Protein AF-A0A4V3CYM8-F1 (afdb_monomer_lite)

Structure (mmCIF, N/CA/C/O backbone):
data_AF-A0A4V3CYM8-F1
#
_entry.id   AF-A0A4V3CYM8-F1
#
loop_
_atom_site.group_PDB
_atom_site.id
_atom_site.type_symbol
_atom_site.label_atom_id
_atom_site.label_alt_id
_atom_site.label_comp_id
_atom_site.label_asym_id
_atom_site.label_entity_id
_atom_site.label_seq_id
_atom_site.pdbx_PDB_ins_code
_atom_site.Cartn_x
_atom_site.Cartn_y
_atom_site.Cartn_z
_atom_site.occupancy
_atom_site.B_iso_or_equiv
_atom_site.auth_seq_id
_atom_site.auth_comp_id
_atom_site.auth_asym_id
_atom_site.auth_atom_id
_atom_site.pdbx_PDB_model_num
ATOM 1 N N . MET A 1 1 ? 20.707 -4.426 -44.016 1.00 40.53 1 MET A N 1
ATOM 2 C CA . MET A 1 1 ? 20.183 -5.258 -42.914 1.00 40.53 1 MET A CA 1
ATOM 3 C C . MET A 1 1 ? 19.432 -4.341 -41.969 1.00 40.53 1 MET A C 1
ATOM 5 O O . MET A 1 1 ? 20.040 -3.649 -41.166 1.00 40.53 1 MET A O 1
ATOM 9 N N . THR A 1 2 ? 18.125 -4.233 -42.170 1.00 51.38 2 THR A N 1
ATOM 10 C CA . THR A 1 2 ? 17.231 -3.358 -41.408 1.00 51.38 2 THR A CA 1
ATOM 11 C C . THR A 1 2 ? 16.756 -4.154 -40.200 1.00 51.38 2 THR A C 1
ATOM 13 O O . THR A 1 2 ? 15.925 -5.044 -40.339 1.00 51.38 2 THR A O 1
ATOM 16 N N . GLY A 1 3 ? 17.343 -3.923 -39.031 1.00 47.12 3 GLY A N 1
ATOM 17 C CA . GLY A 1 3 ? 17.035 -4.721 -37.849 1.00 47.12 3 GLY A CA 1
ATOM 18 C C . GLY A 1 3 ? 17.467 -4.001 -36.591 1.00 47.12 3 GLY A C 1
ATOM 19 O O . GLY A 1 3 ? 18.614 -4.102 -36.178 1.00 47.12 3 GLY A O 1
ATOM 20 N N . GLY A 1 4 ? 16.545 -3.241 -36.016 1.00 45.97 4 GLY A N 1
ATOM 21 C CA . GLY A 1 4 ? 16.790 -2.535 -34.768 1.00 45.97 4 GLY A CA 1
ATOM 22 C C . GLY A 1 4 ? 15.855 -1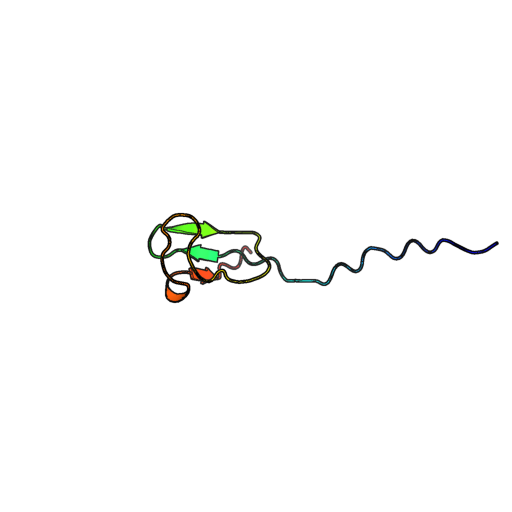.358 -34.568 1.00 45.97 4 GLY A C 1
ATOM 23 O O . GLY A 1 4 ? 16.301 -0.301 -34.138 1.00 45.97 4 GLY A O 1
ATOM 24 N N . TYR A 1 5 ? 14.566 -1.509 -34.889 1.00 48.59 5 TYR A N 1
ATOM 25 C CA . TYR A 1 5 ? 13.567 -0.665 -34.246 1.00 48.59 5 TYR A CA 1
ATOM 26 C C . TYR A 1 5 ? 13.642 -1.007 -32.761 1.00 48.59 5 TYR A C 1
ATOM 28 O O . TYR A 1 5 ? 13.107 -2.026 -32.327 1.00 48.59 5 TYR A O 1
ATOM 36 N N . SER A 1 6 ? 14.381 -0.198 -32.005 1.00 48.97 6 SER A N 1
ATOM 37 C CA . SER A 1 6 ? 14.297 -0.157 -30.554 1.00 48.97 6 SER A CA 1
ATOM 38 C C . SER A 1 6 ? 12.856 0.194 -30.233 1.00 48.97 6 SER A C 1
ATOM 40 O O . SER A 1 6 ? 12.476 1.362 -30.233 1.00 48.97 6 SER A O 1
ATOM 42 N N . ILE A 1 7 ? 12.034 -0.841 -30.065 1.00 58.44 7 ILE A N 1
ATOM 43 C CA . ILE A 1 7 ? 10.693 -0.748 -29.512 1.00 58.44 7 ILE A CA 1
ATOM 44 C C . ILE A 1 7 ? 10.884 0.082 -28.237 1.00 58.44 7 ILE A C 1
ATOM 46 O O . ILE A 1 7 ? 11.592 -0.393 -27.340 1.00 58.44 7 ILE A O 1
ATOM 50 N N . PRO A 1 8 ? 10.374 1.330 -28.144 1.00 57.41 8 PRO A N 1
ATOM 51 C CA . PRO A 1 8 ? 10.409 2.019 -26.865 1.00 57.41 8 PRO A CA 1
ATOM 52 C C . PRO A 1 8 ? 9.732 1.060 -25.893 1.00 57.41 8 PRO A C 1
ATOM 54 O O . PRO A 1 8 ? 8.751 0.431 -26.300 1.00 57.41 8 PRO A O 1
ATOM 57 N N . PRO A 1 9 ? 10.236 0.855 -24.665 1.00 53.69 9 PRO A N 1
ATOM 58 C CA . PRO A 1 9 ? 9.504 0.051 -23.714 1.00 53.69 9 PRO A CA 1
ATOM 59 C C . PRO A 1 9 ? 8.153 0.741 -23.551 1.00 53.69 9 PRO A C 1
ATOM 61 O O . PRO A 1 9 ? 8.031 1.728 -22.830 1.00 53.69 9 PRO A O 1
ATOM 64 N N . GLY A 1 10 ? 7.148 0.236 -24.267 1.00 50.03 10 GLY A N 1
ATOM 65 C CA . GLY A 1 10 ? 5.740 0.497 -24.073 1.00 50.03 10 GLY A CA 1
ATOM 66 C C . GLY A 1 10 ? 5.413 -0.120 -22.733 1.00 50.03 10 GLY A C 1
ATOM 67 O O . GLY A 1 10 ? 4.799 -1.177 -22.641 1.00 50.03 10 GLY A O 1
ATOM 68 N N . ARG A 1 11 ? 5.956 0.480 -21.675 1.00 52.94 11 ARG A N 1
ATOM 69 C CA . ARG A 1 11 ? 5.681 0.136 -20.301 1.00 52.94 11 ARG A CA 1
ATOM 70 C C . ARG A 1 11 ? 4.301 0.697 -20.062 1.00 52.94 11 ARG A C 1
ATOM 72 O O . ARG A 1 11 ? 4.132 1.891 -19.844 1.00 52.94 11 ARG A O 1
ATOM 79 N N . SER A 1 12 ? 3.332 -0.196 -20.224 1.00 54.56 12 SER A N 1
ATOM 80 C CA . SER A 1 12 ? 1.963 -0.123 -19.743 1.00 54.56 12 SER A CA 1
ATOM 81 C C . SER A 1 12 ? 1.793 1.005 -18.731 1.00 54.56 12 SER A C 1
ATOM 83 O O . SER A 1 12 ? 2.382 0.943 -17.653 1.00 54.56 12 SER A O 1
ATOM 85 N N . HIS A 1 13 ? 1.010 2.025 -19.090 1.00 54.50 13 HIS A N 1
ATOM 86 C CA . HIS A 1 13 ? 0.616 3.138 -18.224 1.00 54.50 13 HIS A CA 1
ATOM 87 C C . HIS A 1 13 ? -0.204 2.618 -17.024 1.00 54.50 13 HIS A C 1
ATOM 89 O O . HIS A 1 13 ? -1.407 2.856 -16.911 1.00 54.50 13 HIS A O 1
ATOM 95 N N . GLY A 1 14 ? 0.412 1.866 -16.114 1.00 59.62 14 GLY A N 1
ATOM 96 C CA . GLY A 1 14 ? -0.122 1.683 -14.779 1.00 59.62 14 GLY A CA 1
ATOM 97 C C . GLY A 1 14 ? -0.024 3.044 -14.120 1.00 59.62 14 GLY A C 1
ATOM 98 O O . GLY A 1 14 ? 1.076 3.443 -13.759 1.00 59.62 14 GLY A O 1
ATOM 99 N N . ARG A 1 15 ? -1.141 3.782 -14.054 1.00 70.31 15 ARG A N 1
ATOM 100 C CA . ARG A 1 15 ? -1.191 5.083 -13.377 1.00 70.31 15 ARG A CA 1
ATOM 101 C C . ARG A 1 15 ? -0.534 4.920 -12.011 1.00 70.31 15 ARG A C 1
ATOM 103 O O . ARG A 1 15 ? -1.002 4.102 -11.219 1.00 70.31 15 ARG A O 1
ATOM 110 N N . GLU A 1 16 ? 0.552 5.645 -11.775 1.00 81.25 16 GLU A N 1
ATOM 111 C CA . GLU A 1 16 ? 1.197 5.674 -10.471 1.00 81.25 16 GLU A CA 1
ATOM 112 C C . GLU A 1 16 ? 0.171 6.192 -9.468 1.00 81.25 16 GLU A C 1
ATOM 114 O O . GLU A 1 16 ? -0.390 7.277 -9.623 1.00 81.25 16 GLU A O 1
ATOM 119 N N . LEU A 1 17 ? -0.154 5.362 -8.481 1.00 83.12 17 LEU A N 1
ATOM 120 C CA . LEU A 1 17 ? -1.073 5.725 -7.420 1.00 83.12 17 LEU A CA 1
ATOM 121 C C . LEU A 1 17 ? -0.249 6.147 -6.217 1.00 83.12 17 LEU A C 1
ATOM 123 O O . LEU A 1 17 ? 0.655 5.433 -5.779 1.00 83.12 17 LEU A O 1
ATOM 127 N N . TYR A 1 18 ? -0.626 7.279 -5.648 1.00 89.25 18 TYR A N 1
ATOM 128 C CA . TYR A 1 18 ? -0.249 7.632 -4.295 1.00 89.25 18 TYR A CA 1
ATOM 129 C C . TYR A 1 18 ? -1.426 7.300 -3.395 1.00 89.25 18 TYR A C 1
ATOM 131 O O . TYR A 1 18 ? -2.590 7.495 -3.749 1.00 89.25 18 TYR A O 1
ATOM 139 N N . LEU A 1 19 ? -1.131 6.724 -2.243 1.00 91.69 19 LEU A N 1
ATOM 140 C CA . LEU A 1 19 ? -2.110 6.385 -1.228 1.00 91.69 19 LEU A CA 1
ATOM 141 C C . LEU A 1 19 ? -1.718 7.087 0.061 1.00 91.69 19 LEU A C 1
ATOM 143 O O . LEU A 1 19 ? -0.544 7.336 0.299 1.00 91.69 19 LEU A O 1
ATOM 147 N N . ARG A 1 20 ? -2.684 7.357 0.925 1.00 93.69 20 ARG A N 1
ATOM 148 C CA . ARG A 1 20 ? -2.444 7.836 2.278 1.00 93.69 20 ARG A CA 1
ATOM 149 C C . ARG A 1 20 ? -3.204 6.966 3.251 1.00 93.69 20 ARG A C 1
ATOM 151 O O . ARG A 1 20 ? -4.404 6.739 3.088 1.00 93.69 20 ARG A O 1
ATOM 158 N N . CYS A 1 21 ? -2.498 6.460 4.250 1.00 93.88 21 CYS A N 1
ATOM 159 C CA . CYS A 1 21 ? -3.113 5.701 5.319 1.00 93.88 21 CYS A CA 1
ATOM 160 C C . CYS A 1 21 ? -3.792 6.660 6.299 1.00 93.88 21 CYS A C 1
ATOM 162 O O . CYS A 1 21 ? -3.139 7.538 6.850 1.00 93.88 21 CYS A O 1
ATOM 164 N N . ARG A 1 22 ? -5.091 6.495 6.545 1.00 93.69 22 ARG A N 1
ATOM 165 C CA . ARG A 1 22 ? -5.837 7.297 7.525 1.00 93.69 22 ARG A CA 1
ATOM 166 C C . ARG A 1 22 ? -5.440 6.983 8.966 1.00 93.69 22 ARG A C 1
ATOM 168 O O . ARG A 1 22 ? -5.399 7.897 9.777 1.00 93.69 22 ARG A O 1
ATOM 175 N N . ALA A 1 23 ? -5.067 5.737 9.255 1.00 93.00 23 ALA A N 1
ATOM 176 C CA . ALA A 1 23 ? -4.688 5.309 10.601 1.00 93.00 23 ALA A CA 1
ATOM 177 C C . ALA A 1 23 ? -3.363 5.919 11.100 1.00 93.00 23 ALA A C 1
ATOM 179 O O . ALA A 1 23 ? -3.242 6.220 12.281 1.00 93.00 23 ALA A O 1
ATOM 180 N N . CYS A 1 24 ? -2.362 6.097 10.227 1.00 93.38 24 CYS A N 1
ATOM 181 C CA . CYS A 1 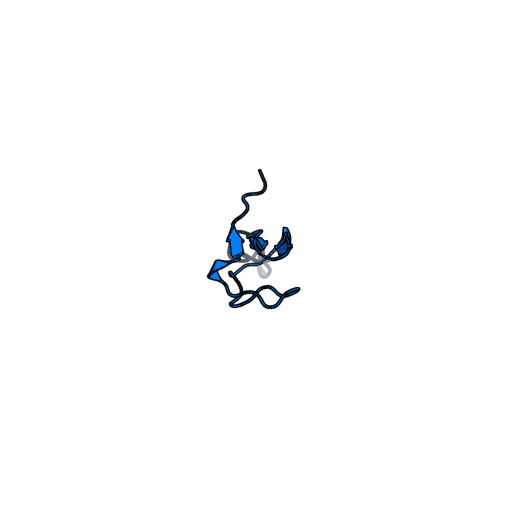24 ? -1.047 6.644 10.607 1.00 93.38 24 CYS A CA 1
ATOM 182 C C . CYS A 1 24 ? -0.631 7.898 9.826 1.00 93.38 24 CYS A C 1
ATOM 184 O O . CYS A 1 24 ? 0.507 8.335 9.944 1.00 93.38 24 CYS A O 1
ATOM 186 N N . ALA A 1 25 ? -1.527 8.448 9.001 1.00 91.25 25 ALA A N 1
ATOM 187 C CA . ALA A 1 25 ? -1.306 9.595 8.117 1.00 91.25 25 ALA A CA 1
ATOM 188 C C . ALA A 1 25 ? -0.178 9.451 7.069 1.00 91.25 25 ALA A C 1
ATOM 190 O O . ALA A 1 25 ? 0.052 10.411 6.331 1.00 91.25 25 ALA A O 1
ATOM 191 N N . GLU A 1 26 ? 0.462 8.280 6.962 1.00 91.69 26 GLU A N 1
ATOM 192 C CA . GLU A 1 26 ? 1.599 8.012 6.070 1.00 91.69 26 GLU A CA 1
ATOM 193 C C . GLU A 1 26 ? 1.203 7.994 4.588 1.00 91.69 26 GLU A C 1
ATOM 195 O O . GLU A 1 26 ? 0.194 7.382 4.217 1.00 91.69 26 GLU A O 1
ATOM 200 N N . GLU A 1 27 ? 2.039 8.590 3.737 1.00 90.69 27 GLU A N 1
ATOM 201 C CA . GLU A 1 27 ? 1.931 8.490 2.280 1.00 90.69 27 GLU A CA 1
ATOM 202 C C . GLU A 1 27 ? 2.665 7.246 1.750 1.00 90.69 27 GLU A C 1
ATOM 204 O O . GLU A 1 27 ? 3.829 6.986 2.041 1.00 90.69 27 GLU A O 1
ATOM 209 N N . ILE A 1 28 ? 1.971 6.459 0.934 1.00 87.81 28 ILE A N 1
ATOM 210 C CA . ILE A 1 28 ? 2.441 5.207 0.34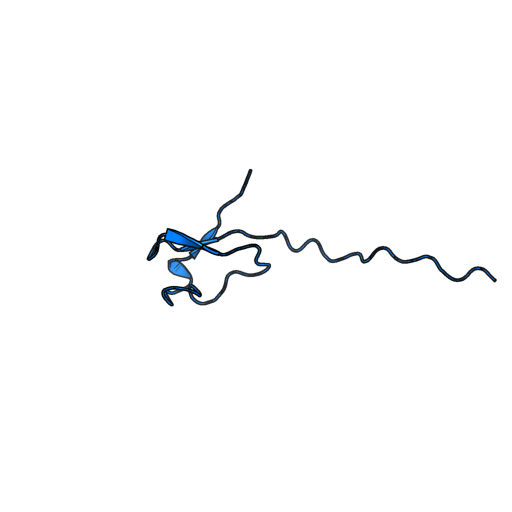7 1.00 87.81 28 ILE A CA 1
ATOM 211 C C . ILE A 1 28 ? 2.371 5.368 -1.168 1.00 87.81 28 ILE A C 1
ATOM 213 O O . ILE A 1 28 ? 1.288 5.365 -1.756 1.00 87.81 28 ILE A O 1
ATOM 217 N N . GLY A 1 29 ? 3.521 5.513 -1.813 1.00 85.94 29 GLY A N 1
ATOM 218 C CA . GLY A 1 29 ? 3.601 5.664 -3.260 1.00 85.94 29 GLY A CA 1
ATOM 219 C C . GLY A 1 29 ? 5.014 6.002 -3.739 1.00 85.94 29 GLY A C 1
ATOM 220 O O . GLY A 1 29 ? 5.857 6.359 -2.915 1.00 85.94 29 GLY A O 1
ATOM 221 N N . PRO A 1 30 ? 5.273 5.908 -5.054 1.00 84.94 30 PRO A N 1
ATOM 222 C CA . PRO A 1 30 ? 4.342 5.469 -6.099 1.00 84.94 30 PRO A CA 1
ATOM 223 C C . PRO A 1 30 ? 4.087 3.952 -6.053 1.00 84.94 30 PRO A C 1
ATOM 225 O O . PRO A 1 30 ? 5.009 3.151 -5.910 1.00 84.94 30 PRO A O 1
ATOM 228 N N . VAL A 1 31 ? 2.820 3.539 -6.162 1.00 84.19 31 VAL A N 1
ATOM 229 C CA . VAL A 1 31 ? 2.423 2.124 -6.253 1.00 84.19 31 VAL A CA 1
ATOM 230 C C . VAL A 1 31 ? 1.506 1.882 -7.448 1.00 84.19 31 VAL A C 1
ATOM 232 O O . VAL A 1 31 ? 0.666 2.707 -7.789 1.00 84.19 31 VAL A O 1
ATOM 235 N N . PHE A 1 32 ? 1.613 0.707 -8.068 1.00 82.19 32 PHE A N 1
ATOM 236 C CA . PHE A 1 32 ? 0.753 0.318 -9.197 1.00 82.19 32 PHE A CA 1
ATOM 237 C C . PHE A 1 32 ? -0.562 -0.341 -8.756 1.00 82.19 32 PHE A C 1
ATOM 239 O O . PHE A 1 32 ? -1.503 -0.473 -9.538 1.00 82.19 32 PHE A O 1
ATOM 246 N N . ARG A 1 33 ? -0.634 -0.805 -7.501 1.00 84.38 33 ARG A N 1
ATOM 247 C CA . ARG A 1 33 ? -1.805 -1.465 -6.908 1.00 84.38 33 ARG A CA 1
ATOM 248 C C . ARG A 1 33 ? -1.953 -1.051 -5.451 1.00 84.38 33 ARG A C 1
ATOM 250 O O . ARG A 1 33 ? -0.963 -0.840 -4.758 1.00 84.38 33 ARG A O 1
ATOM 257 N N . VAL A 1 34 ? -3.197 -0.986 -4.981 1.00 86.00 34 VAL A N 1
ATOM 258 C CA . VAL A 1 34 ? -3.493 -0.716 -3.569 1.00 86.00 34 VAL A CA 1
ATOM 259 C C . VAL A 1 34 ? -3.115 -1.945 -2.734 1.00 86.00 34 VAL A C 1
ATOM 261 O O . VAL A 1 34 ? -3.706 -3.005 -2.971 1.00 86.00 34 VAL A O 1
ATOM 264 N N . PRO A 1 35 ? -2.169 -1.840 -1.782 1.00 88.12 35 PRO A N 1
ATOM 265 C CA . PRO A 1 35 ? -1.772 -2.967 -0.953 1.00 88.12 35 PRO A CA 1
ATOM 266 C C . PRO A 1 35 ? -2.918 -3.399 -0.028 1.00 88.12 35 PRO A C 1
ATOM 268 O O . PRO A 1 35 ? -3.843 -2.638 0.255 1.00 88.12 35 PRO A O 1
ATOM 271 N N . ALA A 1 36 ? -2.878 -4.651 0.435 1.00 92.44 36 ALA A N 1
ATOM 272 C CA . ALA A 1 36 ? -3.900 -5.193 1.335 1.00 92.44 36 ALA A CA 1
ATOM 273 C C . ALA A 1 36 ? -3.841 -4.577 2.745 1.00 92.44 36 ALA A C 1
ATOM 275 O O . ALA A 1 36 ? -4.850 -4.561 3.452 1.00 92.44 36 ALA A O 1
ATOM 276 N N . LYS A 1 37 ? -2.663 -4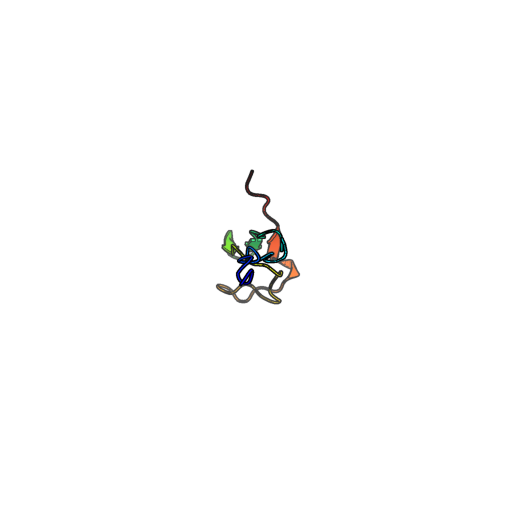.080 3.144 1.00 93.94 37 LYS A N 1
ATOM 277 C CA . LYS A 1 37 ? -2.402 -3.428 4.428 1.00 93.94 37 LYS A CA 1
ATOM 278 C C . LYS A 1 37 ? -1.428 -2.261 4.255 1.00 93.94 37 LYS A C 1
ATOM 280 O O . LYS A 1 37 ? -0.636 -2.250 3.312 1.00 93.94 37 LYS A O 1
ATOM 285 N N . CYS A 1 38 ? -1.468 -1.302 5.173 1.00 91.75 38 CYS A N 1
ATOM 286 C CA . CYS A 1 38 ? -0.487 -0.229 5.272 1.00 91.75 38 CYS A CA 1
ATOM 287 C C . CYS A 1 38 ? 0.901 -0.811 5.607 1.00 91.75 38 CYS A C 1
ATOM 289 O O . CYS A 1 38 ? 1.019 -1.535 6.594 1.00 91.75 38 CYS A O 1
ATOM 291 N N . PRO A 1 39 ? 1.967 -0.489 4.855 1.00 89.75 39 PRO A N 1
ATOM 292 C CA . PRO A 1 39 ? 3.305 -1.027 5.103 1.00 89.75 39 PRO A CA 1
ATOM 293 C C . PRO A 1 39 ? 3.956 -0.502 6.393 1.00 89.75 39 PRO A C 1
ATOM 295 O O . PRO A 1 39 ? 4.928 -1.091 6.851 1.00 89.75 39 PRO A O 1
ATOM 298 N N . LYS A 1 40 ? 3.444 0.588 6.984 1.00 91.25 40 LYS A N 1
ATOM 299 C CA . LYS A 1 40 ? 3.964 1.145 8.244 1.00 91.25 40 LYS A CA 1
ATOM 300 C C . LYS A 1 40 ? 3.226 0.631 9.471 1.00 91.25 40 LYS A C 1
ATOM 302 O O . LYS A 1 40 ? 3.840 0.068 10.365 1.00 91.25 40 LYS A O 1
ATOM 307 N N . CYS A 1 41 ? 1.910 0.825 9.516 1.00 92.62 41 CYS A N 1
ATOM 308 C CA . CYS A 1 41 ? 1.098 0.510 10.695 1.00 92.62 41 CYS A CA 1
ATOM 309 C C . CYS A 1 41 ? 0.285 -0.784 10.560 1.00 92.62 41 CYS A C 1
ATOM 311 O O . CYS A 1 41 ? -0.481 -1.114 11.457 1.00 92.62 41 CYS A O 1
ATOM 313 N N . GLN A 1 42 ? 0.404 -1.502 9.436 1.00 94.19 42 GLN A N 1
ATOM 314 C CA . GLN A 1 42 ? -0.349 -2.729 9.135 1.00 94.19 42 GLN A CA 1
ATOM 315 C C . GLN A 1 42 ? -1.881 -2.578 9.135 1.00 94.19 42 GLN A C 1
ATOM 317 O O . GLN A 1 42 ? -2.594 -3.582 9.070 1.00 94.19 42 GLN A O 1
ATOM 322 N N . ALA A 1 43 ? -2.395 -1.342 9.129 1.00 93.19 43 ALA A N 1
ATOM 323 C CA . ALA A 1 43 ? -3.820 -1.055 9.010 1.00 93.19 43 ALA A CA 1
ATOM 324 C C . ALA A 1 43 ? -4.416 -1.676 7.731 1.00 93.19 43 ALA A C 1
ATOM 326 O O . ALA A 1 43 ? -3.721 -1.759 6.716 1.00 93.19 43 ALA A O 1
ATOM 327 N N . PRO A 1 44 ? -5.683 -2.117 7.746 1.00 94.06 44 PRO A N 1
ATOM 328 C CA . PRO A 1 44 ? -6.309 -2.770 6.600 1.00 94.06 44 PRO A CA 1
ATOM 329 C C . PRO A 1 44 ? -6.457 -1.827 5.400 1.00 94.06 44 PRO A C 1
ATOM 331 O O . PRO A 1 44 ? -6.448 -0.606 5.534 1.00 94.06 44 PRO A O 1
ATOM 334 N N . LYS A 1 45 ? -6.657 -2.398 4.206 1.00 90.31 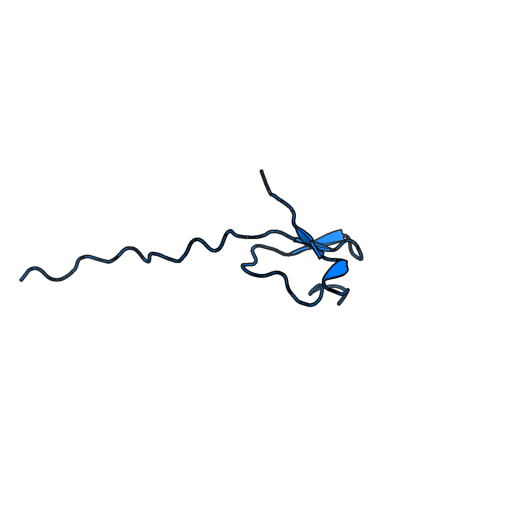45 LYS A N 1
ATOM 335 C CA . LYS A 1 45 ? -6.873 -1.649 2.957 1.00 90.31 45 LYS A CA 1
ATOM 336 C C . LYS A 1 45 ? -7.997 -0.606 3.035 1.00 90.31 45 LYS A C 1
ATOM 338 O O . LYS A 1 45 ? -7.929 0.380 2.311 1.00 90.31 45 LYS A O 1
ATOM 343 N N . SER A 1 46 ? -9.001 -0.795 3.893 1.00 93.62 46 SER A N 1
ATOM 344 C CA . SER A 1 46 ? -10.062 0.197 4.139 1.00 93.62 46 SER A CA 1
ATOM 345 C C . SER A 1 46 ? -9.523 1.536 4.653 1.00 93.62 46 SER A C 1
ATOM 347 O O . SER A 1 46 ? -10.093 2.577 4.347 1.00 93.62 46 SER A O 1
ATOM 349 N N . GLU A 1 47 ? -8.388 1.515 5.356 1.00 94.06 47 GLU A N 1
ATOM 350 C CA . GLU A 1 47 ? -7.710 2.709 5.863 1.00 94.06 47 GLU A CA 1
ATOM 351 C C . GLU A 1 47 ? -6.795 3.363 4.817 1.00 94.06 47 GLU A C 1
ATOM 353 O O . GLU A 1 47 ? -6.203 4.405 5.089 1.00 94.06 47 GLU A O 1
ATOM 358 N N . LEU A 1 48 ? -6.639 2.779 3.624 1.00 92.31 48 LEU A N 1
ATOM 359 C CA . LEU A 1 48 ? -5.804 3.316 2.549 1.00 92.31 48 LEU A CA 1
ATOM 360 C C . LEU A 1 48 ? -6.655 4.120 1.560 1.00 92.31 48 LEU A C 1
ATOM 362 O O . LEU A 1 48 ? -7.395 3.558 0.753 1.00 92.31 48 LEU A O 1
ATOM 366 N N . ALA A 1 49 ? -6.512 5.443 1.581 1.00 91.81 49 ALA A N 1
ATOM 367 C CA . ALA A 1 49 ? -7.183 6.344 0.649 1.00 91.81 49 ALA A CA 1
ATOM 368 C C . ALA A 1 49 ? -6.274 6.671 -0.541 1.00 91.81 49 ALA A C 1
ATOM 370 O O . ALA A 1 49 ? -5.085 6.900 -0.354 1.00 91.81 49 ALA A O 1
ATOM 371 N N . LYS A 1 50 ? -6.817 6.732 -1.763 1.00 88.94 50 LYS A N 1
ATOM 372 C CA . LYS A 1 50 ? -6.066 7.241 -2.923 1.00 88.94 50 LYS A CA 1
ATOM 373 C C . LYS A 1 50 ? -5.877 8.749 -2.798 1.00 88.94 50 LYS A C 1
ATOM 375 O O . LYS A 1 50 ? -6.815 9.454 -2.438 1.00 88.94 50 LYS A O 1
ATOM 380 N N . VAL A 1 51 ? -4.683 9.219 -3.128 1.00 87.81 51 VAL A N 1
ATOM 381 C CA . VAL A 1 51 ? -4.331 10.632 -3.206 1.00 87.81 51 VAL A CA 1
ATOM 382 C C . VAL A 1 51 ? -3.947 10.919 -4.649 1.00 87.81 51 VAL A C 1
ATOM 384 O O . VAL A 1 51 ? -3.058 10.278 -5.205 1.00 87.81 51 VAL A O 1
ATOM 387 N N . GLU A 1 52 ? -4.646 11.860 -5.268 1.00 73.94 52 GLU A N 1
ATOM 388 C CA . GLU A 1 52 ? -4.265 12.388 -6.571 1.00 73.94 52 GLU A CA 1
ATOM 389 C C . GLU A 1 52 ? -3.265 13.521 -6.315 1.00 73.94 52 GLU A C 1
ATOM 391 O O . GLU A 1 52 ? -3.628 14.551 -5.747 1.00 73.94 52 GLU A O 1
ATOM 396 N N . ARG A 1 53 ? -1.984 13.309 -6.643 1.00 64.12 53 ARG A N 1
ATOM 397 C CA . ARG A 1 53 ? -1.012 14.409 -6.673 1.00 64.12 53 ARG A CA 1
ATOM 398 C C . ARG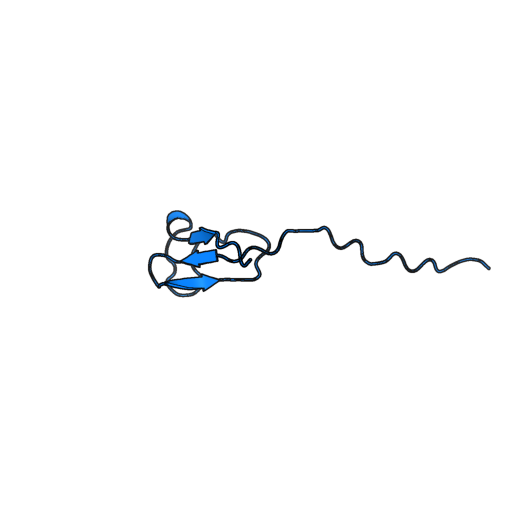 A 1 53 ? -1.253 15.174 -7.977 1.00 64.12 53 ARG A C 1
ATOM 400 O O . ARG A 1 53 ? -1.004 14.623 -9.046 1.00 64.12 53 ARG A O 1
ATOM 407 N N . ARG A 1 54 ? -1.846 16.366 -7.861 1.00 57.28 54 ARG A N 1
ATOM 408 C CA . ARG A 1 54 ? -2.008 17.333 -8.957 1.00 57.28 54 ARG A CA 1
ATOM 409 C C . ARG A 1 54 ? -0.684 17.989 -9.312 1.00 57.28 54 ARG A C 1
ATOM 411 O O . ARG A 1 54 ? 0.121 18.191 -8.376 1.00 57.28 54 ARG A O 1
#

pLDDT: mean 78.36, std 17.47, range [40.53, 94.19]

Foldseek 3Di:
DDDDPPPPPPPPCLPQWWKAFQVVRDIDTRDSDQDQADPPPRHGSVRIGTDDDD

Sequence (54 aa):
MTGGYSIPPGRSHGRELYLRCRACAEEIGPVFRVPAKCPKCQAPKSELAKVERR

Organism: Labedaea rhizosphaerae (NCBI:txid598644)

Radius of gyration: 16.95 Å; chains: 1; bounding box: 30×23×54 Å

Secondary structure (DSSP, 8-state):
--------------PPEEEEETTT--EEEEESS--SB-TTT--BGGGEEEE---